Protein 8PW2 (pdb70)

Structure (mmCIF, N/CA/C/O backbone):
data_8PW2
#
_entry.id   8PW2
#
_cell.length_a   59.257
_cell.length_b   59.257
_cell.length_c   41.668
_cell.angle_alpha   90.000
_cell.angle_beta   90.000
_cell.angle_gamma   120.000
#
_symmetry.space_group_name_H-M   'P 31 2 1'
#
loop_
_entity.id
_entity.type
_entity.pdbx_description
1 polymer 'Histone-like protein p6'
2 water water
#
loop_
_atom_site.group_PDB
_atom_site.id
_atom_site.type_symbol
_atom_site.label_atom_id
_atom_site.label_alt_id
_atom_site.label_comp_id
_atom_site.label_asym_id
_atom_site.label_entity_id
_atom_site.label_seq_id
_atom_site.pdbx_PDB_ins_code
_atom_site.Cartn_x
_atom_site.Cartn_y
_atom_site.Cartn_z
_atom_site.occupancy
_atom_site.B_iso_or_equiv
_atom_site.auth_seq_id
_atom_site.auth_comp_id
_atom_site.auth_asym_id
_atom_site.auth_atom_id
_atom_site.pdbx_PDB_model_num
ATOM 1 N N . ILE A 1 8 ? 22.79960 -27.84520 -7.54286 1.000 43.67583 8 ILE A N 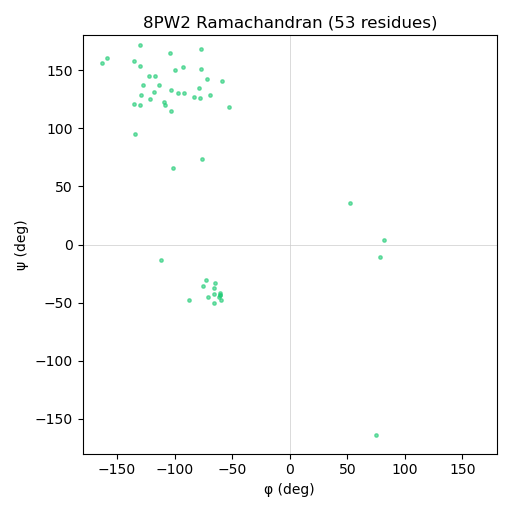1
ATOM 2 C CA . ILE A 1 8 ? 23.28285 -26.59714 -6.93784 1.000 42.01330 8 ILE A CA 1
ATOM 3 C C . ILE A 1 8 ? 22.88205 -26.53633 -5.44851 1.000 43.29877 8 ILE A C 1
ATOM 4 O O . ILE A 1 8 ? 21.70295 -26.40616 -5.09490 1.000 41.37428 8 ILE A O 1
ATOM 9 N N . THR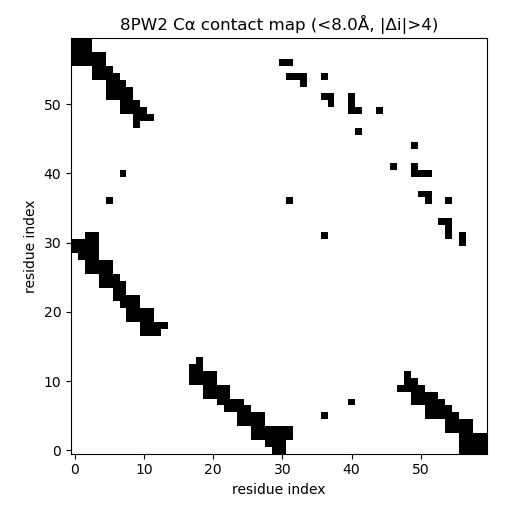 A 1 9 ? 23.86827 -26.63289 -4.56107 1.000 40.44107 9 THR A N 1
ATOM 10 C CA . THR A 1 9 ? 23.58095 -26.72147 -3.14637 1.000 33.57404 9 THR A CA 1
ATOM 11 C C . THR A 1 9 ? 24.01899 -25.48581 -2.37048 1.000 31.08589 9 THR A C 1
ATOM 12 O O . THR A 1 9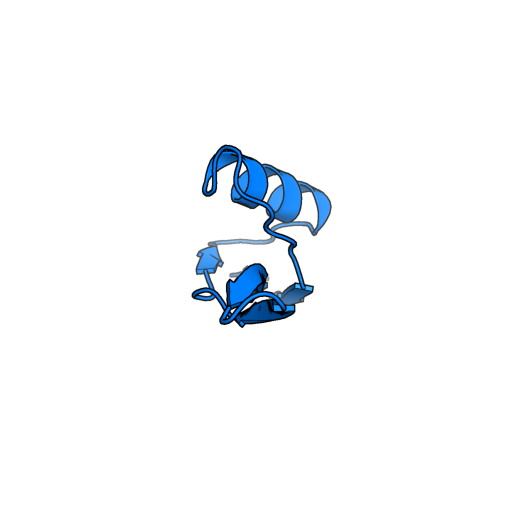 ? 23.63149 -25.34588 -1.20489 1.000 35.18949 9 THR A O 1
ATOM 16 N N . LYS A 1 10 ? 24.82436 -24.60285 -2.96636 1.000 27.22417 10 LYS A N 1
ATOM 17 C CA . LYS A 1 10 ? 25.30113 -23.40326 -2.27898 1.000 23.21491 10 LYS A CA 1
ATOM 18 C C . LYS A 1 10 ? 25.83121 -22.40318 -3.30404 1.000 28.00734 10 LYS A C 1
ATOM 19 O O . LYS A 1 10 ? 26.20002 -22.77075 -4.41968 1.000 28.88732 10 LYS A O 1
ATOM 25 N N . THR A 1 11 ? 25.84589 -21.12835 -2.92242 1.000 23.40157 11 THR A N 1
ATOM 26 C CA . THR A 1 11 ? 26.29725 -20.03944 -3.80276 1.000 22.93583 11 THR A CA 1
ATOM 27 C C . THR A 1 11 ? 27.20600 -19.08948 -3.04555 1.000 25.03684 11 THR A C 1
ATOM 28 O O . THR A 1 11 ? 26.78475 -18.47173 -2.06892 1.000 24.13388 11 THR A O 1
ATOM 32 N N . THR A 1 12 ? 28.43251 -18.93388 -3.51472 1.000 22.38849 12 THR A N 1
ATOM 33 C CA . THR A 1 12 ? 29.33740 -17.99175 -2.87668 1.000 22.26399 12 THR A CA 1
ATOM 34 C C . THR A 1 12 ? 29.21877 -16.64386 -3.54630 1.000 25.54174 12 THR A C 1
ATOM 35 O O . THR A 1 12 ? 29.31443 -16.54677 -4.77025 1.000 24.36808 12 THR A O 1
ATOM 39 N N . VAL A 1 13 ? 29.04848 -15.60004 -2.74642 1.000 21.55629 13 VAL A N 1
ATOM 40 C CA . VAL A 1 13 ? 28.92307 -14.23303 -3.23663 1.000 24.76272 13 VAL A CA 1
ATOM 41 C C . VAL A 1 13 ? 30.19257 -13.48982 -2.85625 1.000 24.28541 13 VAL A C 1
ATOM 42 O O . VAL A 1 13 ? 30.55524 -13.42213 -1.66781 1.000 24.47396 13 VAL A O 1
ATOM 46 N N . ASN A 1 14 ? 30.86874 -12.94826 -3.85968 1.000 22.38662 14 ASN A N 1
ATOM 47 C CA . ASN A 1 14 ? 32.09315 -12.17963 -3.68061 1.000 20.32446 14 ASN A CA 1
ATOM 48 C C . ASN A 1 14 ? 31.75173 -10.70350 -3.83020 1.000 27.21771 14 ASN A C 1
ATOM 49 O O . ASN A 1 14 ? 31.02582 -10.31114 -4.74359 1.000 25.20184 14 ASN A O 1
ATOM 54 N N . VAL A 1 15 ? 32.23524 -9.88903 -2.89899 1.000 25.32702 15 VAL A N 1
ATOM 55 C CA A VAL A 1 15 ? 31.78722 -8.51325 -2.71612 0.573 28.35911 15 VAL A CA 1
ATOM 56 C CA B VAL A 1 15 ? 31.80791 -8.50558 -2.82218 0.427 28.32955 15 VAL A CA 1
ATOM 57 C C . VAL A 1 15 ? 33.00749 -7.61524 -2.58266 1.000 29.63892 15 VAL A C 1
ATOM 58 O O . VAL A 1 15 ? 34.01534 -8.02169 -2.00322 1.000 27.82483 15 VAL A O 1
ATOM 65 N N . ALA A 1 16 ? 32.89561 -6.39112 -3.07978 1.000 28.81897 16 ALA A N 1
ATOM 66 C CA . ALA A 1 16 ? 33.95305 -5.39955 -2.96399 1.000 27.62444 16 ALA A CA 1
ATOM 67 C C . ALA A 1 16 ? 33.34557 -4.06836 -2.55923 1.000 28.21513 16 ALA A C 1
ATOM 68 O O . ALA A 1 16 ? 32.15660 -3.82108 -2.74368 1.000 32.25324 16 ALA A O 1
ATOM 70 N N . LYS A 1 17 ? 34.17865 -3.21944 -1.97631 1.000 29.22267 17 LYS A N 1
ATOM 71 C CA . LYS A 1 17 ? 33.76954 -1.91680 -1.48118 1.000 32.04440 17 LYS A CA 1
ATOM 72 C C . LYS A 1 17 ? 34.70065 -0.86929 -2.06403 1.000 29.85242 17 LYS A C 1
ATOM 73 O O . LYS A 1 17 ? 35.91291 -1.06927 -2.12683 1.000 33.00813 17 LYS A O 1
ATOM 79 N N . MET A 1 18 ? 34.13438 0.24224 -2.49677 1.000 31.62338 18 MET A N 1
ATOM 80 C CA . MET A 1 18 ? 34.94167 1.38689 -2.85673 1.000 30.04769 18 MET A CA 1
ATOM 81 C C . MET A 1 18 ? 35.25361 2.14699 -1.56725 1.000 32.88452 18 MET A C 1
ATOM 82 O O . MET A 1 18 ? 34.35021 2.41764 -0.76791 1.000 39.35240 18 MET A O 1
ATOM 87 N N . VAL A 1 19 ? 36.54312 2.40854 -1.31670 1.000 32.56814 19 VAL A N 1
ATOM 88 C CA . VAL A 1 19 ? 36.99910 2.99831 -0.0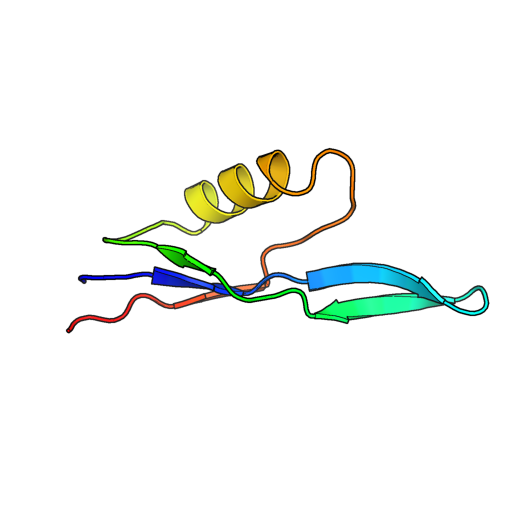5992 1.000 31.39257 19 VAL A CA 1
ATOM 89 C C . VAL A 1 19 ? 37.90356 4.18803 -0.35974 1.000 36.38101 19 VAL A C 1
ATOM 90 O O . VAL A 1 19 ? 38.55955 4.24684 -1.40071 1.000 35.80979 19 VAL A O 1
ATOM 94 N N . MET A 1 20 ? 37.96636 5.13330 0.58369 1.000 32.99153 20 MET A N 1
ATOM 95 C CA . MET A 1 20 ? 38.80768 6.31732 0.44783 1.000 33.20958 20 MET A CA 1
ATOM 96 C C . MET A 1 20 ? 40.03302 6.09196 1.32616 1.000 38.72771 20 MET A C 1
ATO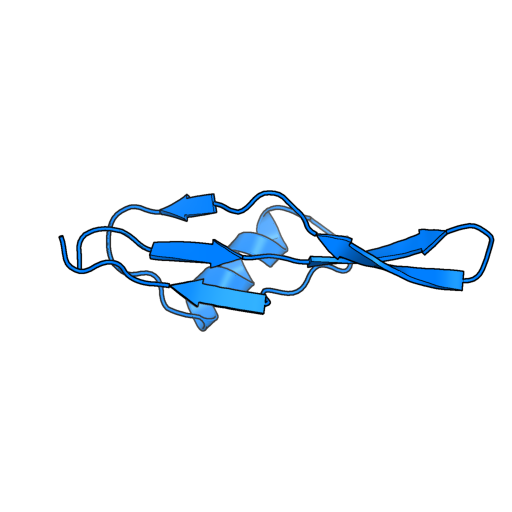M 97 O O . MET A 1 20 ? 39.90575 5.96140 2.54622 1.000 42.94485 20 MET A O 1
ATOM 102 N N . VAL A 1 21 ? 41.20763 5.99020 0.71097 1.000 42.56329 21 VAL A N 1
ATOM 103 C CA . VAL A 1 21 ? 42.44506 5.69750 1.42847 1.000 44.78344 21 VAL A CA 1
ATOM 104 C C . VAL A 1 21 ? 43.49040 6.71477 1.00451 1.000 43.32786 21 VAL A C 1
ATOM 105 O O . VAL A 1 21 ? 43.82236 6.80626 -0.18357 1.000 46.65634 21 VAL A O 1
ATOM 109 N N . ASP A 1 22 ? 43.99615 7.48615 1.97232 1.000 48.17010 22 ASP A N 1
ATOM 110 C CA . ASP A 1 22 ? 45.00270 8.51851 1.71992 1.000 49.13178 22 ASP A CA 1
ATOM 111 C C . ASP A 1 22 ? 44.55543 9.46036 0.61356 1.000 46.09493 22 ASP A C 1
ATOM 112 O O . ASP A 1 22 ? 45.35317 9.92869 -0.20046 1.000 47.71484 22 ASP A O 1
ATOM 117 N N . GLY A 1 23 ? 43.25512 9.72732 0.58115 1.000 40.16305 23 GLY A N 1
ATOM 118 C CA . GLY A 1 23 ? 42.70938 10.66031 -0.37180 1.000 38.30124 23 GLY A CA 1
ATOM 119 C C . GLY A 1 23 ? 42.45290 10.09932 -1.74841 1.000 39.25467 23 GLY A C 1
ATOM 120 O O . GLY A 1 23 ? 42.07203 10.86467 -2.63904 1.000 42.52208 23 GLY A O 1
ATOM 121 N N . GLU A 1 24 ? 42.66393 8.80200 -1.96510 1.000 35.54957 24 GLU A N 1
ATOM 122 C CA . GLU A 1 24 ? 42.39540 8.18347 -3.25399 1.000 41.00120 24 GLU A CA 1
ATOM 123 C C . GLU A 1 24 ? 41.31132 7.13068 -3.12158 1.000 38.49713 24 GLU A C 1
ATOM 124 O O . GLU A 1 24 ? 41.24795 6.41400 -2.11813 1.000 35.74735 24 GLU A O 1
ATOM 130 N N . VAL A 1 25 ? 40.48256 7.01192 -4.15609 1.000 35.99175 25 VAL A N 1
ATOM 131 C CA . VAL A 1 25 ? 39.48310 5.95312 -4.20835 1.000 33.70064 25 VAL A CA 1
ATOM 132 C C . VAL A 1 25 ? 40.17418 4.65116 -4.59640 1.000 37.27208 25 VAL A C 1
ATOM 133 O O . VAL A 1 25 ? 40.89953 4.59119 -5.59717 1.000 37.41042 25 VAL A O 1
ATOM 137 N N . GLN A 1 26 ? 39.98522 3.61784 -3.77885 1.000 35.17675 26 GLN A N 1
ATOM 138 C CA . GLN A 1 26 ? 40.56310 2.30005 -3.98210 1.000 35.14097 26 GLN A CA 1
ATOM 139 C C . GLN A 1 26 ? 39.43338 1.29405 -3.85618 1.000 29.80385 26 GLN A C 1
ATOM 140 O O . GLN A 1 26 ? 38.31679 1.63698 -3.47098 1.000 32.94687 26 GLN A O 1
ATOM 146 N N . VAL A 1 27 ? 39.70230 0.03231 -4.17295 1.000 33.65773 27 VAL A N 1
ATOM 147 C CA . VAL A 1 27 ? 38.70357 -1.01236 -3.98834 1.000 32.97595 27 VAL A CA 1
ATOM 148 C C . VAL A 1 27 ? 39.25662 -2.01177 -2.98985 1.000 35.67819 27 VAL A C 1
ATOM 149 O O . VAL A 1 27 ? 40.41971 -2.41321 -3.08679 1.000 39.44824 27 VAL A O 1
ATOM 153 N N . GLU A 1 28 ? 38.44384 -2.35082 -1.99734 1.000 33.31319 28 GLU A N 1
ATOM 154 C CA . GLU A 1 28 ? 38.79872 -3.28080 -0.94320 1.000 37.20150 28 GLU A CA 1
ATOM 155 C C . GLU A 1 28 ? 37.92853 -4.52038 -1.09122 1.000 35.08328 28 GLU A C 1
ATOM 156 O O . GLU A 1 28 ? 36.73100 -4.42206 -1.37786 1.000 34.18789 28 GLU A O 1
ATOM 162 N N . GLN A 1 29 ? 38.53522 -5.68821 -0.94058 1.000 37.37787 29 GLN A N 1
ATOM 163 C CA . GLN A 1 29 ? 37.77063 -6.92375 -0.94861 1.000 33.51304 29 GLN A CA 1
ATOM 164 C C . GLN A 1 29 ? 37.10299 -7.11943 0.40775 1.000 36.20555 29 GLN A C 1
ATOM 165 O O . GLN A 1 29 ? 37.72905 -6.89864 1.44959 1.000 41.56510 29 GLN A O 1
ATOM 171 N N . LEU A 1 30 ? 35.83534 -7.49525 0.39925 1.000 30.03497 30 LEU A N 1
ATOM 172 C CA . LEU A 1 30 ? 35.07015 -7.78743 1.60335 1.000 29.06032 30 LEU A CA 1
ATOM 173 C C . LEU A 1 30 ? 34.93351 -9.29466 1.75340 1.000 28.78059 30 LEU A C 1
ATOM 174 O O . LEU A 1 30 ? 35.21458 -10.04837 0.81434 1.000 28.63955 30 LEU A O 1
ATOM 179 N N . PRO A 1 31 ? 34.53796 -9.79311 2.93567 1.000 28.27735 31 PRO A N 1
ATOM 180 C CA . PRO A 1 31 ? 34.41691 -11.24932 3.09583 1.000 28.56726 31 PRO A CA 1
ATOM 181 C C . PRO A 1 31 ? 33.42535 -11.81662 2.09860 1.000 31.02828 31 PRO A C 1
ATOM 182 O O . PRO A 1 31 ? 32.37994 -11.21984 1.82426 1.000 29.00283 31 PRO A O 1
ATOM 186 N N . SER A 1 32 ? 33.75442 -12.98652 1.56238 1.000 29.13251 32 SER A N 1
ATOM 187 C CA . SER A 1 32 ? 32.80850 -13.69458 0.72803 1.000 24.51920 32 SER A CA 1
ATOM 188 C C . SER A 1 32 ? 31.78078 -14.35260 1.63235 1.000 29.48509 32 SER A C 1
ATOM 189 O O . SER A 1 32 ? 32.06458 -14.66729 2.79477 1.000 35.60427 32 SER A O 1
ATOM 192 N N . GLU A 1 33 ? 30.56577 -14.52808 1.12811 1.000 24.53706 33 GLU A N 1
ATOM 193 C CA . GLU A 1 33 ? 29.51037 -15.14662 1.93077 1.000 23.40770 33 GLU A CA 1
ATOM 194 C C . GLU A 1 33 ? 28.88080 -16.25967 1.12297 1.000 25.49379 33 GLU A C 1
ATOM 195 O O . GLU A 1 33 ? 28.46744 -16.03471 -0.01392 1.000 24.08546 33 GLU A O 1
ATOM 201 N N . THR A 1 34 ? 28.78424 -17.45120 1.69177 1.000 23.06738 34 THR A N 1
ATOM 202 C CA . THR A 1 34 ? 28.25673 -18.58767 0.94905 1.000 21.72337 34 THR A CA 1
ATOM 203 C C . THR A 1 34 ? 26.87808 -18.93494 1.47694 1.000 23.84166 34 THR A C 1
ATOM 204 O O . THR A 1 34 ? 26.71678 -19.24207 2.66235 1.000 25.35063 34 THR A O 1
ATOM 208 N N . PHE A 1 35 ? 25.88844 -18.86124 0.60532 1.000 21.11413 35 PHE A N 1
ATOM 209 C CA . PHE A 1 35 ? 24.49002 -19.07630 0.94505 1.000 23.58533 35 PHE A CA 1
ATOM 210 C C . PHE A 1 35 ? 24.05384 -20.48318 0.55907 1.000 24.22810 35 PHE A C 1
ATOM 211 O O . PHE A 1 35 ? 24.58848 -21.08859 -0.36458 1.000 23.53675 35 PHE A O 1
ATOM 219 N N . VAL A 1 36 ? 23.09483 -21.03302 1.30608 1.000 24.36448 36 VAL A N 1
ATOM 220 C CA A VAL A 1 36 ? 22.53820 -22.31923 0.92038 0.736 22.67861 36 VAL A CA 1
ATOM 221 C CA B VAL A 1 36 ? 22.53303 -22.32166 0.92103 0.264 22.90305 36 VAL A CA 1
ATOM 222 C C . VAL A 1 36 ? 21.69027 -22.15015 -0.33357 1.000 23.92806 36 VAL A C 1
ATOM 223 O O . VAL A 1 36 ? 21.01753 -21.12945 -0.52232 1.000 30.28518 36 VAL A O 1
ATOM 230 N N . GLY A 1 37 ? 21.70706 -23.17214 -1.18290 1.000 26.76341 37 GLY A N 1
ATOM 231 C CA . GLY A 1 37 ? 20.91185 -23.19887 -2.38681 1.000 29.99789 37 GLY A CA 1
ATOM 232 C C . GLY A 1 37 ? 21.48431 -22.28579 -3.46517 1.000 27.31808 37 GLY A C 1
ATOM 233 O O . GLY A 1 37 ? 22.62190 -21.83538 -3.42570 1.000 25.95801 37 GLY A O 1
ATOM 234 N N . ASN A 1 38 ? 20.64112 -22.01374 -4.45257 1.000 29.21457 38 ASN A N 1
ATOM 235 C CA . ASN A 1 38 ? 21.04246 -21.15633 -5.55469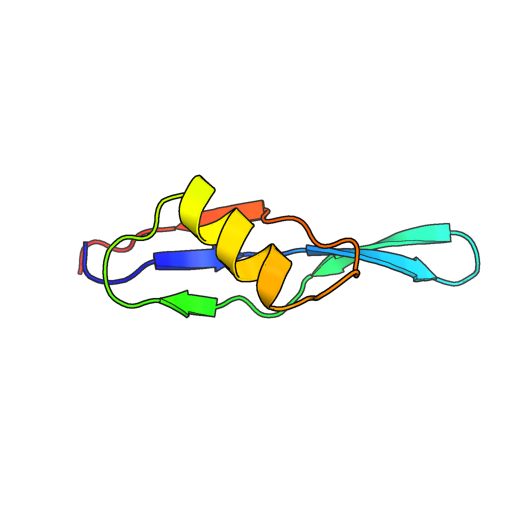 1.000 29.04063 38 ASN A CA 1
ATOM 236 C C . ASN A 1 38 ? 20.56737 -19.72896 -5.32360 1.000 31.95991 38 ASN A C 1
ATOM 237 O O . ASN A 1 38 ? 19.39742 -19.50106 -4.99612 1.000 43.00942 38 ASN A O 1
ATOM 242 N N . LEU A 1 39 ? 21.48213 -18.77894 -5.47362 1.000 26.74576 39 LEU A N 1
ATOM 243 C CA . LEU A 1 39 ? 21.20147 -17.36176 -5.30832 1.000 27.54825 39 LEU A CA 1
ATOM 244 C C . LEU A 1 39 ? 21.54036 -16.67311 -6.61920 1.000 35.42228 39 LEU A C 1
ATOM 245 O O . LEU A 1 39 ? 22.66212 -16.82095 -7.11350 1.000 34.48177 39 LEU A O 1
ATOM 250 N N . THR A 1 40 ? 20.58280 -15.94360 -7.19318 1.000 32.43792 40 THR A N 1
ATOM 251 C CA . THR A 1 40 ? 20.89033 -15.28480 -8.45300 1.000 34.72183 40 THR A CA 1
ATOM 252 C C . THR A 1 40 ? 21.73443 -14.04117 -8.19988 1.000 33.51737 40 THR A C 1
ATOM 253 O O . THR A 1 40 ? 21.89953 -13.57743 -7.06887 1.000 34.58793 40 THR A O 1
ATOM 257 N N . MET A 1 41 ? 22.27772 -13.48288 -9.26746 1.000 32.53973 41 MET A N 1
ATOM 258 C CA . MET A 1 41 ? 23.06159 -12.27961 -9.06978 1.000 29.65214 41 MET A CA 1
ATOM 259 C C . MET A 1 41 ? 22.16924 -11.12775 -8.59501 1.000 32.68960 41 MET A C 1
ATOM 260 O O . MET A 1 41 ? 22.56837 -10.33766 -7.72605 1.000 33.76368 41 MET A O 1
ATOM 265 N N . GLU A 1 42 ? 20.94266 -11.04831 -9.11002 1.000 34.01029 42 GLU A N 1
ATOM 266 C CA . GLU A 1 42 ? 20.01836 -10.01259 -8.65359 1.000 33.52785 42 GLU A CA 1
ATOM 267 C C . GLU A 1 42 ? 19.72603 -10.16470 -7.15592 1.000 37.51502 42 GLU A C 1
ATOM 268 O O . GLU A 1 42 ? 19.76000 -9.18931 -6.38518 1.000 36.11191 42 GLU A O 1
ATOM 274 N N . GLN A 1 43 ? 19.46915 -11.39968 -6.72150 1.000 32.47668 43 GLN A N 1
ATOM 275 C CA . GLN A 1 43 ? 19.22111 -11.65815 -5.30947 1.000 32.11538 43 GLN A CA 1
ATOM 276 C C . GLN A 1 43 ? 20.42910 -11.26843 -4.48011 1.000 29.21398 43 GLN A C 1
ATOM 277 O O . GLN A 1 43 ? 20.28799 -10.69493 -3.39324 1.000 32.64730 43 GLN A O 1
ATOM 283 N N . ALA A 1 44 ? 21.62855 -11.59670 -4.97336 1.000 27.12993 44 ALA A N 1
ATOM 284 C CA . ALA A 1 44 ? 22.85355 -11.31395 -4.22929 1.000 25.92703 44 ALA A CA 1
ATOM 285 C C . ALA A 1 44 ? 23.07704 -9.81205 -4.08330 1.000 28.69692 44 ALA A C 1
ATOM 286 O O . ALA A 1 44 ? 23.49104 -9.33568 -3.01876 1.000 28.46148 44 ALA A O 1
ATOM 288 N N . GLN A 1 45 ? 22.84543 -9.05792 -5.16122 1.000 27.53591 45 GLN A N 1
ATOM 289 C CA . GLN A 1 45 ? 22.99105 -7.60688 -5.11149 1.000 28.58101 45 GLN A CA 1
ATOM 290 C C . GLN A 1 45 ? 22.02815 -7.01015 -4.09327 1.000 34.53226 45 GLN A C 1
ATOM 291 O O . GLN A 1 45 ? 22.41013 -6.14984 -3.28821 1.000 33.62608 45 GLN A O 1
ATOM 297 N N . TRP A 1 46 ? 20.77790 -7.48162 -4.09384 1.000 30.96873 46 TRP A N 1
ATOM 298 C CA . TRP A 1 46 ? 19.80894 -7.01974 -3.09763 1.000 32.29261 46 TRP A CA 1
ATOM 299 C C . TRP A 1 46 ? 20.27573 -7.33004 -1.67754 1.000 32.80388 46 TRP A C 1
ATOM 300 O O . TRP A 1 46 ? 20.21582 -6.47448 -0.77285 1.000 35.54224 46 TRP A O 1
ATOM 311 N N . ARG A 1 47 ? 20.71955 -8.56544 -1.45887 1.000 30.07077 47 ARG A N 1
ATOM 312 C CA . ARG A 1 47 ? 21.15548 -8.95586 -0.12357 1.000 27.21654 47 ARG A CA 1
ATOM 313 C C . ARG A 1 47 ? 22.32338 -8.09794 0.33464 1.000 32.19332 47 ARG A C 1
ATOM 314 O O . ARG A 1 47 ? 22.33518 -7.60337 1.46552 1.000 32.36651 47 ARG A O 1
ATOM 322 N N . MET A 1 48 ? 23.29103 -7.85341 -0.55185 1.000 27.22294 48 MET A N 1
ATOM 323 C CA . MET A 1 48 ? 24.47179 -7.10991 -0.12401 1.000 27.75263 48 MET A CA 1
ATOM 324 C C . MET A 1 48 ? 24.14833 -5.63393 0.07797 1.000 31.15021 48 MET A C 1
ATOM 325 O O . MET A 1 48 ? 24.77209 -4.96881 0.91874 1.000 34.00920 48 MET A O 1
ATOM 330 N N . LYS A 1 49 ? 23.18726 -5.08892 -0.68887 1.000 29.78985 49 LYS A N 1
ATOM 331 C CA . LYS A 1 49 ? 22.75170 -3.72806 -0.43453 1.000 32.36239 49 LYS A CA 1
ATOM 332 C C . LYS A 1 49 ? 22.07379 -3.60361 0.92227 1.000 37.03526 49 LYS A C 1
ATOM 333 O O . LYS A 1 49 ? 22.18036 -2.55101 1.56338 1.000 46.34414 49 LYS A O 1
ATOM 339 N N . ARG A 1 50 ? 21.36315 -4.64261 1.37587 1.000 37.73782 50 ARG A N 1
ATOM 340 C CA . ARG A 1 50 ? 20.82171 -4.55284 2.73878 1.000 39.65367 50 ARG A CA 1
ATOM 341 C C . ARG A 1 50 ? 21.89188 -4.75551 3.80704 1.000 39.55545 50 ARG A C 1
ATOM 342 O O . ARG A 1 50 ? 21.82351 -4.14849 4.88394 1.000 43.19289 50 ARG A O 1
ATOM 350 N N . LYS A 1 51 ? 22.86037 -5.62278 3.54642 1.000 34.11302 51 LYS A N 1
ATOM 351 C CA . LYS A 1 51 ? 23.89419 -5.92083 4.53461 1.000 31.57676 51 LYS A CA 1
ATOM 352 C C . LYS A 1 51 ? 24.76103 -4.70433 4.81043 1.000 35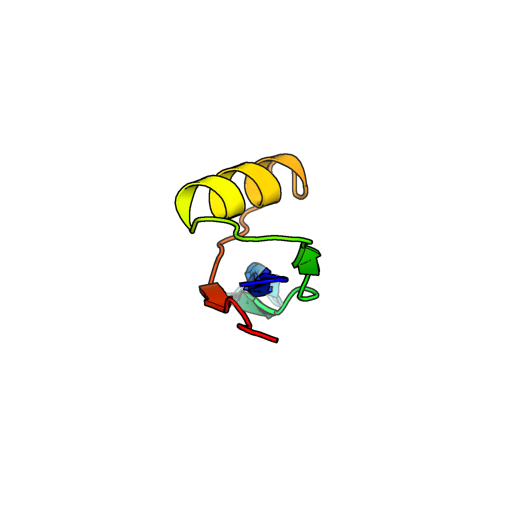.93111 51 LYS A C 1
ATOM 353 O O . LYS A 1 51 ? 24.99345 -4.34421 5.96744 1.000 44.07482 51 LYS A O 1
ATOM 359 N N . TYR A 1 52 ? 25.25850 -4.06702 3.76245 1.000 38.66918 52 TYR A N 1
ATOM 360 C CA . TYR A 1 52 ? 26.12791 -2.90469 3.90679 1.000 41.31701 52 TYR A CA 1
ATOM 361 C C . TYR A 1 52 ? 25.32851 -1.62704 3.66443 1.000 47.29882 52 TYR A C 1
ATOM 362 O O . TYR A 1 52 ? 25.52166 -0.91237 2.67339 1.000 50.75031 52 TYR A O 1
ATOM 371 N N . LYS A 1 53 ? 24.39074 -1.37676 4.57308 1.000 49.92035 53 LYS A N 1
ATOM 372 C CA . LYS A 1 53 ? 23.45165 -0.26732 4.43946 1.000 57.00581 53 LYS A CA 1
ATOM 373 C C . LYS A 1 53 ? 24.16771 1.05162 4.19770 1.000 53.85971 53 LYS A C 1
ATOM 374 O O . LYS A 1 53 ? 24.95424 1.51318 5.02968 1.000 53.00270 53 LYS A O 1
ATOM 380 N N . GLY A 1 54 ? 23.89128 1.65621 3.04882 1.000 57.44816 54 GLY A N 1
ATOM 381 C CA . GLY A 1 54 ? 24.41324 2.96378 2.74439 1.000 53.69734 54 GLY A CA 1
ATOM 382 C C . GLY A 1 54 ? 25.85085 2.98911 2.29678 1.000 57.83962 54 GLY A C 1
ATOM 383 O O . GLY A 1 54 ? 26.30869 4.03512 1.82268 1.000 60.20233 54 GLY A O 1
ATOM 384 N N . GLU A 1 55 ? 26.59586 1.85349 2.41901 1.000 51.84874 55 GLU A N 1
ATOM 385 C CA . GLU A 1 55 ? 27.98750 1.93602 2.00997 1.000 50.15085 55 GLU A CA 1
ATOM 386 C C . GLU A 1 55 ? 28.14308 1.52336 0.54655 1.000 44.71934 55 GLU A C 1
ATOM 387 O O . GLU A 1 55 ? 27.34818 0.73470 0.02472 1.000 50.09474 55 GLU A O 1
ATOM 393 N N . PRO A 1 56 ? 29.16576 2.05141 -0.13765 1.000 46.05196 56 PRO A N 1
ATOM 394 C CA . PRO A 1 56 ? 29.34814 1.76794 -1.57230 1.000 43.69235 56 PRO A CA 1
ATOM 395 C C . PRO A 1 56 ? 29.91386 0.39139 -1.91384 1.000 42.79841 56 PRO A C 1
ATOM 396 O O . PRO A 1 56 ? 31.06255 0.28808 -2.37157 1.000 41.08949 56 PRO A O 1
ATOM 400 N N . VAL A 1 57 ? 29.09165 -0.66852 -1.76523 1.000 42.27701 57 VAL A N 1
ATOM 401 C CA A VAL A 1 57 ? 29.52897 -2.04257 -2.02060 0.680 31.70324 57 VAL A CA 1
ATOM 402 C CA B VAL A 1 57 ? 29.51862 -2.04224 -2.00665 0.320 31.84904 57 VAL A CA 1
ATOM 403 C C . VAL A 1 57 ? 28.97055 -2.51473 -3.34722 1.000 35.48763 57 VAL A C 1
ATOM 404 O O . VAL A 1 57 ? 27.91948 -2.05552 -3.81596 1.000 38.33883 57 VAL A O 1
ATOM 411 N N . GLN A 1 58 ? 29.69444 -3.43807 -3.97467 1.000 31.50301 58 GLN A N 1
ATOM 412 C CA A GLN A 1 58 ? 29.28602 -3.99127 -5.25384 0.580 32.56413 58 GLN A CA 1
ATOM 413 C CA B GLN A 1 58 ? 29.29974 -3.98088 -5.26597 0.420 32.58421 58 GLN A CA 1
ATOM 414 C C . GLN A 1 58 ? 29.55268 -5.48184 -5.25192 1.000 27.33675 58 GLN A C 1
ATOM 415 O O . GLN A 1 58 ? 30.64350 -5.91343 -4.87522 1.000 28.52177 58 GLN A O 1
ATOM 426 N N . VAL A 1 59 ? 28.56817 -6.26937 -5.69070 1.000 25.13549 59 VAL A N 1
ATOM 427 C CA . VAL A 1 59 ? 28.81105 -7.68924 -5.89542 1.000 23.58112 59 VAL A CA 1
ATOM 428 C C . VAL A 1 59 ? 29.74621 -7.84371 -7.08430 1.000 26.29564 59 VAL A C 1
ATOM 429 O O . VAL A 1 59 ? 29.52773 -7.23321 -8.13659 1.000 28.96520 59 VAL A O 1
ATOM 433 N N . VAL A 1 60 ? 30.81739 -8.60386 -6.90222 1.000 23.55692 60 VAL A N 1
ATOM 434 C CA . VAL A 1 60 ? 31.75874 -8.86730 -7.99631 1.000 22.43893 60 VAL A CA 1
ATOM 435 C C . VAL A 1 60 ? 31.32427 -10.07812 -8.80519 1.000 23.12974 60 VAL A C 1
ATOM 436 O O . VAL A 1 60 ? 31.28294 -10.04757 -10.04947 1.000 25.45358 60 VAL A O 1
ATOM 440 N N . SER A 1 61 ? 30.98263 -11.16168 -8.11626 1.000 22.80068 61 SER A N 1
ATOM 441 C CA . SER A 1 61 ? 30.61025 -12.39046 -8.79823 1.000 24.20725 61 SER A CA 1
ATOM 442 C C . SER A 1 61 ? 29.79209 -13.26663 -7.85677 1.000 27.23056 61 SER A C 1
ATOM 443 O O . SER A 1 61 ? 29.79825 -13.07758 -6.63815 1.000 24.37842 61 SER A O 1
ATOM 446 N N . VAL A 1 62 ? 29.05555 -14.20747 -8.44404 1.000 20.91091 62 VAL A N 1
ATOM 447 C CA . VAL A 1 62 ? 28.42044 -15.28707 -7.69291 1.000 21.51791 62 VAL A CA 1
ATOM 448 C C . VAL A 1 62 ? 28.92341 -16.60511 -8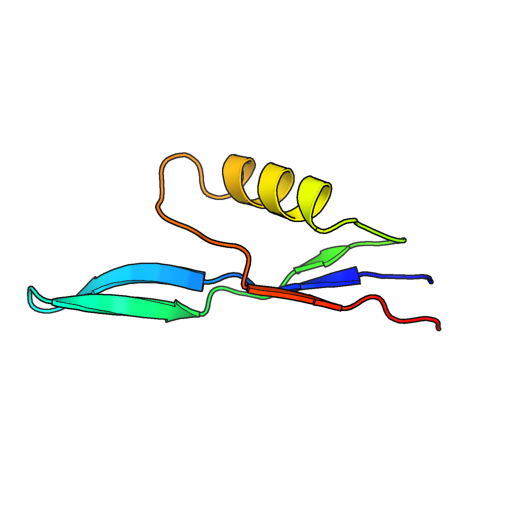.25385 1.000 25.07550 62 VAL A C 1
ATOM 449 O O . VAL A 1 62 ? 29.21971 -16.71955 -9.44614 1.000 26.18908 62 VAL A O 1
ATOM 453 N N . GLU A 1 63 ? 29.08269 -17.59187 -7.38200 1.000 23.24105 63 GLU A N 1
ATOM 454 C CA . GLU A 1 63 ? 29.66423 -18.86413 -7.79521 1.000 24.56610 63 GLU A CA 1
ATOM 455 C C . GLU A 1 63 ? 28.81922 -19.97102 -7.20724 1.000 27.32694 63 GLU A C 1
ATOM 456 O O . GLU A 1 63 ? 29.01492 -20.34143 -6.03460 1.000 26.37917 63 GLU A O 1
ATOM 462 N N . PRO A 1 64 ? 27.86155 -20.50208 -7.95163 1.000 26.47188 64 PRO A N 1
ATOM 463 C CA . PRO A 1 64 ? 27.14113 -21.67144 -7.45638 1.000 28.91213 64 PRO A CA 1
ATOM 464 C C . PRO A 1 64 ? 28.03127 -22.89803 -7.50871 1.000 35.12338 64 PRO A C 1
ATOM 465 O O . PRO A 1 64 ? 28.81504 -23.08510 -8.44728 1.000 36.29872 64 PRO A O 1
ATOM 469 N N . ASN A 1 65 ? 27.90239 -23.75266 -6.50316 1.000 34.67788 65 ASN A N 1
ATOM 470 C CA A ASN A 1 65 ? 28.60070 -25.02907 -6.48499 0.639 39.84262 65 ASN A CA 1
ATOM 471 C CA B ASN A 1 65 ? 28.60255 -25.02957 -6.47069 0.361 39.87526 65 ASN A CA 1
ATOM 472 C C . ASN A 1 65 ? 27.58139 -26.15699 -6.52034 1.000 47.11896 65 ASN A C 1
ATOM 473 O O . ASN A 1 65 ? 26.61520 -26.15892 -5.74846 1.000 40.95723 65 ASN A O 1
ATOM 482 N N . THR A 1 66 ? 27.80357 -27.10454 -7.43368 1.000 54.78652 66 THR A N 1
ATOM 483 C CA . THR A 1 66 ? 26.81599 -28.13619 -7.72960 1.000 62.25571 66 THR A CA 1
ATOM 484 C C . THR A 1 66 ? 26.67869 -29.13232 -6.58115 1.000 69.93324 66 THR A C 1
ATOM 485 O O . THR A 1 66 ? 25.55737 -29.48319 -6.18836 1.000 76.41353 66 THR A O 1
ATOM 489 N N . GLU A 1 67 ? 27.80508 -29.59821 -6.03142 1.000 68.63926 67 GLU A N 1
ATOM 490 C CA . GLU A 1 67 ? 27.79787 -30.51548 -4.88659 1.000 71.80889 67 GLU A CA 1
ATOM 491 C C . GLU A 1 67 ? 29.22270 -30.72855 -4.36978 1.000 78.54597 67 GLU A C 1
ATOM 492 O O . GLU A 1 67 ? 29.47763 -30.70143 -3.16432 1.000 80.75653 67 GLU A O 1
#

GO terms:
  GO:0017053 transcription repressor complex (C, IDA)
  GO:0001217 DNA-binding transcription repressor activity (F, IMP)
  GO:0017053 transcription repressor complex (C, IMP)
  GO:0006351 DNA-templated transcription (P, IMP)
  GO:0039693 viral DNA genome replication (P, IDA)
  GO:0003677 DNA binding (F, IDA)
  GO:0046782 regulation of viral transcription (P, IDA)

B-factor: mean 38.59, std 13.16, range [19.86, 86.46]

Radius of gyration: 12.74 Å; Cα contacts (8 Å, |Δi|>4): 136; chains: 1; bounding box: 26×41×14 Å

InterPro domains:
  IPR035188 Histone-like protein p6 [PF17548] (1-76)

Nearest PDB structures (foldseek):
  8pw2-assembly1_A  TM=1.017E+00  e=5.745E-11  Salasvirus phi29
  8pw4-assembly2_B  TM=8.437E-01  e=3.841E-09  Salasvirus phi29
  2m65-assembly1_A  TM=4.074E-01  e=4.250E+00  Homo sapiens

Foldseek 3Di:
DFKKKWWKWFFDQDPNDTDIGTDDIDMGTDDADLVRVQVVVCVVPPPGGMDTDDMDDDDD

Secondary structure (DSSP, 8-state):
--EEEEEEEEEEEETTEEEEEEPPPEEEES---HHHHHHHHHHHTTTS-EEEEEEEEE--

Sequence (60 aa):
ITKTTVNVVAKMVMVDGEVQVEQLPSETFVVGNLTMEQAQWRMKRKYKGEPVVQQVVSVEPNNTE

Organism: Bacillus phage phi29 (NCBI:txid2884424)

Solvent-accessible surface area: 4547 Å² total; per-residue (Å²): 107,64,84,0,30,0,41,2,13,46,99,26,142,73,141,66,108,96,86,107,85,150,19,90,55,48,72,34,142,23,80,29,58,66,117,88,0,83,167,129,2,152,156,93,42,166,80,90,73,17,110,20,100,42,38,102,61,63,101,174